Protein AF-A0A2N2KNF6-F1 (afdb_monomer_lite)

pLDDT: mean 87.75, std 13.02, range [40.66, 97.88]

Sequence (133 aa):
MFYMTNLPKIISWKFIFPISLLMIFVIVFFRTPKPCQESITYRIGKVDDRFGLTRQEFALAVNMAAAMWGKPLGREIFREDSSGAIEINLIYDYRQEASDKLKQLNYKIDNTKTSYEDLKVRLENLQTEYNQK

Secondary structure (DSSP, 8-state):
------------HHHHHHHHHHHHHHHHHHHSPPTT-SPEEEEEEEE-GGG---HHHHHHHHHHHHHHHHGGGTS--EEE-TT-SEEEEE---HHHHHHHHHHHHHHHHHHHHHHHHHHHHHHHHHHHHHHT-

Structure (mmCIF, N/CA/C/O backbone):
data_AF-A0A2N2KNF6-F1
#
_entry.id   AF-A0A2N2KNF6-F1
#
loop_
_atom_site.group_PDB
_atom_site.id
_atom_site.type_symbol
_atom_site.label_atom_id
_atom_site.label_alt_id
_atom_site.label_comp_id
_atom_site.label_asym_id
_atom_site.label_entity_id
_atom_site.label_seq_id
_atom_site.pdbx_PDB_ins_code
_atom_site.Cartn_x
_atom_site.Cartn_y
_atom_site.Cartn_z
_atom_site.occupancy
_atom_site.B_iso_or_equiv
_atom_site.auth_seq_id
_atom_site.auth_comp_id
_atom_site.auth_asym_id
_atom_site.auth_atom_id
_atom_site.pdbx_PDB_model_num
ATOM 1 N N . MET A 1 1 ? 41.673 32.420 -62.358 1.00 40.66 1 MET A N 1
ATOM 2 C CA . MET A 1 1 ? 42.873 31.834 -61.724 1.00 40.66 1 MET A CA 1
ATOM 3 C C . MET A 1 1 ? 42.403 31.035 -60.512 1.00 40.66 1 MET A C 1
ATOM 5 O O . MET A 1 1 ? 42.243 31.600 -59.442 1.00 40.66 1 MET A O 1
ATOM 9 N N . PHE A 1 2 ? 42.027 29.768 -60.716 1.00 43.41 2 PHE A N 1
ATOM 10 C CA . PHE A 1 2 ? 41.470 28.898 -59.672 1.00 43.41 2 PHE A CA 1
ATOM 11 C C . PHE A 1 2 ? 42.591 28.019 -59.112 1.00 43.41 2 PHE A C 1
ATOM 13 O O . PHE A 1 2 ? 43.064 27.119 -59.801 1.00 43.41 2 PHE A O 1
ATOM 20 N N . TYR A 1 3 ? 43.032 28.280 -57.880 1.00 46.00 3 TYR A N 1
ATOM 21 C CA . TYR A 1 3 ? 43.866 27.330 -57.144 1.00 46.00 3 TYR A CA 1
ATOM 22 C C . TYR A 1 3 ? 42.963 26.216 -56.618 1.00 46.00 3 TYR A C 1
ATOM 24 O O . TYR A 1 3 ? 42.210 26.396 -55.665 1.00 46.00 3 TYR A O 1
ATOM 32 N N . MET A 1 4 ? 43.011 25.072 -57.294 1.00 48.19 4 MET A N 1
ATOM 33 C CA . MET A 1 4 ? 42.344 23.851 -56.870 1.00 48.19 4 MET A CA 1
ATOM 34 C C . MET A 1 4 ? 43.196 23.194 -55.774 1.00 48.19 4 MET A C 1
ATOM 36 O O . MET A 1 4 ? 44.376 22.902 -55.964 1.00 48.19 4 MET A O 1
ATOM 40 N N . THR A 1 5 ? 42.598 23.026 -54.600 1.00 61.06 5 THR A N 1
ATOM 41 C CA . THR A 1 5 ? 43.183 22.429 -53.396 1.00 61.06 5 THR A CA 1
ATOM 42 C C . THR A 1 5 ? 43.623 20.985 -53.640 1.00 61.06 5 THR A C 1
ATOM 44 O O . THR A 1 5 ? 42.789 20.142 -53.968 1.00 61.06 5 THR A O 1
ATOM 47 N N . ASN A 1 6 ? 44.896 20.662 -53.400 1.00 54.47 6 ASN A N 1
ATOM 48 C CA . ASN A 1 6 ? 45.336 19.274 -53.255 1.00 54.47 6 ASN A CA 1
ATOM 49 C C . ASN A 1 6 ? 45.382 18.920 -51.767 1.00 54.47 6 ASN A C 1
ATOM 51 O O . ASN A 1 6 ? 46.374 19.165 -51.085 1.00 54.47 6 ASN A O 1
ATOM 55 N N . LEU A 1 7 ? 44.285 18.356 -51.261 1.00 60.66 7 LEU A N 1
ATOM 56 C CA . LEU A 1 7 ? 44.296 17.648 -49.983 1.00 60.66 7 LEU A CA 1
ATOM 57 C C . LEU A 1 7 ? 45.022 16.303 -50.192 1.00 60.66 7 LEU A C 1
ATOM 59 O O . LEU A 1 7 ? 44.619 15.548 -51.084 1.00 60.66 7 LEU A O 1
ATOM 63 N N . PRO A 1 8 ? 46.059 15.955 -49.409 1.00 60.72 8 PRO A N 1
ATOM 64 C CA . PRO A 1 8 ? 46.724 14.669 -49.560 1.00 60.72 8 PRO A CA 1
ATOM 65 C C . PRO A 1 8 ? 45.770 13.538 -49.152 1.00 60.72 8 PRO A C 1
ATOM 67 O O . PRO A 1 8 ? 45.361 13.429 -47.996 1.00 60.72 8 PRO A O 1
ATOM 70 N N . LYS A 1 9 ? 45.422 12.665 -50.105 1.00 67.44 9 LYS A N 1
ATOM 71 C CA . LYS A 1 9 ? 44.723 11.396 -49.845 1.00 67.44 9 LYS A CA 1
ATOM 72 C C . LYS A 1 9 ? 45.678 10.419 -49.153 1.00 67.44 9 LYS A C 1
ATOM 74 O O . LYS A 1 9 ? 46.183 9.493 -49.776 1.00 67.44 9 LYS A O 1
ATOM 79 N N . ILE A 1 10 ? 45.950 10.622 -47.868 1.00 62.62 10 ILE A N 1
ATOM 80 C CA . ILE A 1 10 ? 46.686 9.651 -47.050 1.00 62.62 10 ILE A CA 1
ATOM 81 C C . ILE A 1 10 ? 45.890 9.419 -45.773 1.00 62.62 10 ILE A C 1
ATOM 83 O O . ILE A 1 10 ? 46.251 9.855 -44.687 1.00 62.62 10 ILE A O 1
ATOM 87 N N . ILE A 1 11 ? 44.776 8.707 -45.911 1.00 61.34 11 ILE A N 1
ATOM 88 C CA . ILE A 1 11 ? 44.173 8.018 -44.775 1.00 61.34 11 ILE A CA 1
ATOM 89 C C . ILE A 1 11 ? 44.431 6.538 -45.025 1.00 61.34 11 ILE A C 1
ATOM 91 O O . ILE A 1 11 ? 43.685 5.856 -45.722 1.00 61.34 11 ILE A O 1
ATOM 95 N N . SER A 1 12 ? 45.576 6.065 -44.531 1.00 71.56 12 SER A N 1
ATOM 96 C CA . SER A 1 12 ? 45.943 4.652 -44.602 1.00 71.56 12 SER A CA 1
ATOM 97 C C . SER A 1 12 ? 44.909 3.827 -43.833 1.00 71.56 12 SER A C 1
ATOM 99 O O . SER A 1 12 ? 44.559 4.172 -42.703 1.00 71.56 12 SER A O 1
ATOM 101 N N . TRP A 1 13 ? 44.444 2.717 -44.416 1.00 65.38 13 TRP A N 1
ATOM 102 C CA . TRP A 1 13 ? 43.485 1.789 -43.793 1.00 65.38 13 TRP A CA 1
ATOM 103 C C . TRP A 1 13 ? 43.908 1.378 -42.375 1.00 65.38 13 TRP A C 1
ATOM 105 O O . TRP A 1 13 ? 43.070 1.168 -41.499 1.00 65.38 13 TRP A O 1
ATOM 115 N N . LYS A 1 14 ? 45.224 1.352 -42.126 1.00 76.44 14 LYS A N 1
ATOM 116 C CA . LYS A 1 14 ? 45.831 1.071 -40.821 1.00 76.44 14 LYS A CA 1
ATOM 117 C C . LYS A 1 14 ? 45.384 2.022 -39.705 1.00 76.44 14 LYS A C 1
ATOM 119 O O . LYS A 1 14 ? 45.480 1.635 -38.551 1.00 76.44 14 LYS A O 1
ATOM 124 N N . PHE A 1 15 ? 44.878 3.212 -40.033 1.00 73.62 15 PHE A N 1
ATOM 125 C CA . PHE A 1 15 ? 44.280 4.146 -39.074 1.00 73.62 15 PHE A CA 1
ATOM 126 C C . PHE A 1 15 ? 42.750 4.060 -39.044 1.00 73.62 15 PHE A C 1
ATOM 128 O O . PHE A 1 15 ? 42.159 4.178 -37.978 1.00 73.62 15 PHE A O 1
ATOM 135 N N . ILE A 1 16 ? 42.097 3.772 -40.174 1.00 79.38 16 ILE A N 1
ATOM 136 C CA . ILE A 1 16 ? 40.630 3.633 -40.234 1.00 79.38 16 ILE A CA 1
ATOM 137 C C . ILE A 1 16 ? 40.164 2.427 -39.415 1.00 79.38 16 ILE A C 1
ATOM 139 O O . ILE A 1 16 ? 39.193 2.519 -38.669 1.00 79.38 16 ILE A O 1
ATOM 143 N N . PHE A 1 17 ? 40.880 1.306 -39.512 1.00 81.19 17 PHE A N 1
ATOM 144 C CA . PHE A 1 17 ? 40.531 0.076 -38.811 1.00 81.19 17 PHE A CA 1
ATOM 145 C C . PHE A 1 17 ? 40.524 0.232 -37.275 1.00 81.19 17 PHE A C 1
ATOM 147 O O . PHE A 1 17 ? 39.476 -0.026 -36.678 1.00 81.19 17 PHE A O 1
ATOM 154 N N . PRO A 1 18 ? 41.592 0.729 -36.613 1.00 86.50 18 PRO A N 1
ATOM 155 C CA . PRO A 1 18 ? 41.570 0.953 -35.169 1.00 86.50 18 PRO A CA 1
ATOM 156 C C . PRO A 1 18 ? 40.616 2.076 -34.757 1.00 86.50 18 PRO A C 1
ATOM 158 O O . PRO A 1 18 ? 40.003 1.956 -33.705 1.00 86.50 18 PRO A O 1
ATOM 161 N N . ILE A 1 19 ? 40.418 3.123 -35.569 1.00 88.62 19 ILE A N 1
ATOM 162 C CA . ILE A 1 19 ? 39.423 4.169 -35.269 1.00 88.62 19 ILE A CA 1
ATOM 163 C C . ILE A 1 19 ? 38.006 3.588 -35.300 1.00 88.62 19 ILE A C 1
ATOM 165 O O . ILE A 1 19 ? 37.209 3.893 -34.419 1.00 88.62 19 ILE A O 1
ATOM 169 N N . SER A 1 20 ? 37.693 2.714 -36.261 1.00 87.00 20 SER A N 1
ATOM 170 C CA . SER A 1 20 ? 36.396 2.031 -36.315 1.00 87.00 20 SER A CA 1
ATOM 171 C C . SER A 1 20 ? 36.204 1.084 -35.130 1.00 87.00 20 SER A C 1
ATOM 173 O O . SER A 1 20 ? 35.140 1.083 -34.519 1.00 87.00 20 SER A O 1
ATOM 175 N N . LEU A 1 21 ? 37.253 0.350 -34.739 1.00 90.44 21 LEU A N 1
ATOM 176 C CA . LEU A 1 21 ? 37.236 -0.547 -33.586 1.00 90.44 21 LEU A CA 1
ATOM 177 C C . LEU A 1 21 ? 37.050 0.238 -32.280 1.00 90.44 21 LEU A C 1
ATOM 179 O O . LEU A 1 21 ? 36.253 -0.154 -31.434 1.00 90.44 21 LEU A O 1
ATOM 183 N N . LEU A 1 22 ? 37.741 1.371 -32.140 1.00 90.38 22 LEU A N 1
ATOM 184 C CA . LEU A 1 22 ? 37.656 2.256 -30.983 1.00 90.38 22 LEU A CA 1
ATOM 185 C C . LEU A 1 22 ? 36.291 2.950 -30.925 1.00 90.38 22 LEU A C 1
ATOM 187 O O . LEU A 1 22 ? 35.700 3.018 -29.856 1.00 90.38 22 LEU A O 1
ATOM 191 N N . MET A 1 23 ? 35.732 3.368 -32.064 1.00 88.81 23 MET A N 1
ATOM 192 C CA . MET A 1 23 ? 34.359 3.880 -32.161 1.00 88.81 23 MET A CA 1
ATOM 193 C C . MET A 1 23 ? 33.322 2.821 -31.775 1.00 88.81 23 MET A C 1
ATOM 195 O O . MET A 1 23 ? 32.420 3.117 -30.998 1.00 88.81 23 MET A O 1
ATOM 199 N N . ILE A 1 24 ? 33.456 1.582 -32.258 1.00 90.50 24 ILE A N 1
ATOM 200 C CA . ILE A 1 24 ? 32.579 0.466 -31.870 1.00 90.50 24 ILE A CA 1
ATOM 201 C C . ILE A 1 24 ? 32.714 0.182 -30.369 1.00 90.50 24 ILE A C 1
ATOM 203 O O . ILE A 1 24 ? 31.704 0.044 -29.686 1.00 90.50 24 ILE A O 1
ATOM 207 N N . PHE A 1 25 ? 33.937 0.159 -29.835 1.00 85.81 25 PHE A N 1
ATOM 208 C CA . PHE A 1 25 ? 34.202 -0.050 -28.411 1.00 85.81 25 PHE A CA 1
ATOM 209 C C . PHE A 1 25 ? 33.590 1.056 -27.543 1.00 85.81 25 PHE A C 1
ATOM 211 O O . PHE A 1 25 ? 32.928 0.763 -26.553 1.00 85.81 25 PHE A O 1
ATOM 218 N N . VAL A 1 26 ? 33.736 2.318 -27.954 1.00 86.88 26 VAL A N 1
ATOM 219 C CA . VAL A 1 26 ? 33.104 3.486 -27.328 1.00 86.88 26 VAL A CA 1
ATOM 220 C C . VAL A 1 26 ? 31.582 3.338 -27.349 1.00 86.88 26 VAL A C 1
ATOM 222 O O . VAL A 1 26 ? 30.946 3.443 -26.305 1.00 86.88 26 VAL A O 1
ATOM 225 N N . ILE A 1 27 ? 30.984 3.013 -28.498 1.00 84.50 27 ILE A N 1
ATOM 226 C CA . ILE A 1 27 ? 29.533 2.808 -28.613 1.00 84.50 27 ILE A CA 1
ATOM 227 C C . ILE A 1 27 ? 29.058 1.692 -27.677 1.00 84.50 27 ILE A C 1
ATOM 229 O O . ILE A 1 27 ? 28.068 1.878 -26.977 1.00 84.50 27 ILE A O 1
ATOM 233 N N . VAL A 1 28 ? 29.751 0.553 -27.630 1.00 83.38 28 VAL A N 1
ATOM 234 C CA . VAL A 1 28 ? 29.393 -0.563 -26.741 1.00 83.38 28 VAL A CA 1
ATOM 235 C C . VAL A 1 28 ? 29.522 -0.150 -25.273 1.00 83.38 28 VAL A C 1
ATOM 237 O O . VAL A 1 28 ? 28.580 -0.348 -24.511 1.00 83.38 28 VAL A O 1
ATOM 240 N N . PHE A 1 29 ? 30.623 0.499 -24.889 1.00 79.06 29 PHE A N 1
ATOM 241 C CA . PHE A 1 29 ? 30.879 0.954 -23.520 1.00 79.06 29 PHE A CA 1
ATOM 242 C C . PHE A 1 29 ? 29.846 1.975 -23.020 1.00 79.06 29 PHE A C 1
ATOM 244 O O . PHE A 1 29 ? 29.410 1.915 -21.873 1.00 79.06 29 PHE A O 1
ATOM 251 N N . PHE A 1 30 ? 29.405 2.896 -23.881 1.00 74.06 30 PHE A N 1
ATOM 252 C CA . PHE A 1 30 ? 28.363 3.868 -23.533 1.00 74.06 30 PHE A CA 1
ATOM 253 C C . PHE A 1 30 ? 26.939 3.295 -23.603 1.00 74.06 30 PHE A C 1
ATOM 255 O O . PHE A 1 30 ? 26.018 3.926 -23.085 1.00 74.06 30 PHE A O 1
ATOM 262 N N . ARG A 1 31 ? 26.738 2.121 -24.220 1.00 72.88 31 ARG A N 1
ATOM 263 C CA . ARG A 1 31 ? 25.426 1.457 -24.311 1.00 72.88 31 ARG A CA 1
ATOM 264 C C . ARG A 1 31 ? 25.194 0.352 -23.291 1.00 72.88 31 ARG A C 1
ATOM 266 O O . ARG A 1 31 ? 24.055 -0.084 -23.159 1.00 72.88 31 ARG A O 1
ATOM 273 N N . THR 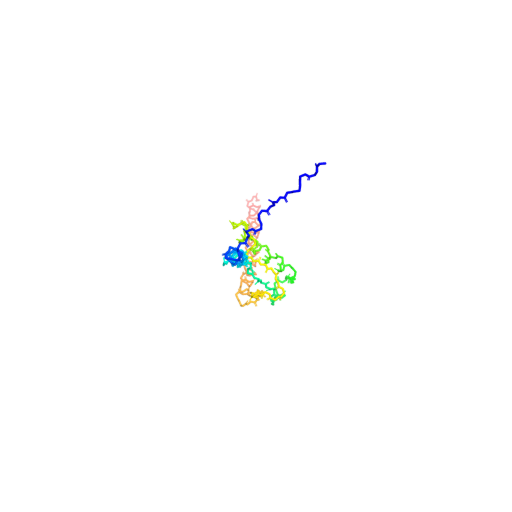A 1 32 ? 26.213 -0.102 -22.566 1.00 70.06 32 THR A N 1
ATOM 274 C CA . THR A 1 32 ? 25.994 -1.051 -21.470 1.00 70.06 32 THR A CA 1
ATOM 275 C C . THR A 1 32 ? 25.266 -0.350 -20.317 1.00 70.06 32 THR A C 1
ATOM 277 O O . THR A 1 32 ? 25.815 0.616 -19.774 1.00 70.06 32 THR A O 1
ATOM 280 N N . PRO A 1 33 ? 24.052 -0.793 -19.929 1.00 65.69 33 PRO A N 1
ATOM 281 C CA . PRO A 1 33 ? 23.337 -0.212 -18.798 1.00 65.69 33 PRO A CA 1
ATOM 282 C C . PRO A 1 33 ? 24.180 -0.394 -17.535 1.00 65.69 33 PRO A C 1
ATOM 284 O O . PRO A 1 33 ? 24.722 -1.477 -17.294 1.00 65.69 33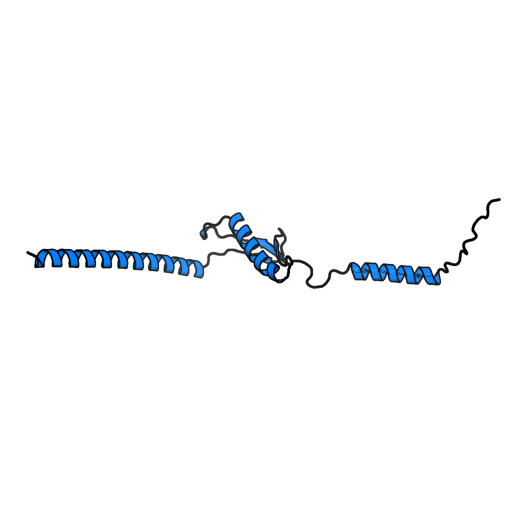 PRO A O 1
ATOM 287 N N . LYS A 1 34 ? 24.343 0.665 -16.732 1.00 69.00 34 LYS A N 1
ATOM 288 C CA . LYS A 1 34 ? 25.112 0.525 -15.495 1.00 69.00 34 LYS A CA 1
ATOM 289 C C . LYS A 1 34 ? 24.341 -0.386 -14.535 1.00 69.00 34 LYS A C 1
ATOM 291 O O . LYS A 1 34 ? 23.116 -0.256 -14.427 1.00 69.00 34 LYS A O 1
ATOM 296 N N . PRO A 1 35 ? 25.031 -1.280 -13.809 1.00 66.12 35 PRO A N 1
ATOM 297 C CA . PRO A 1 35 ? 24.387 -2.079 -12.779 1.00 66.12 35 PRO A CA 1
ATOM 298 C C . PRO A 1 35 ? 23.669 -1.157 -11.785 1.00 66.12 35 PRO A C 1
ATOM 300 O O . PRO A 1 35 ? 24.171 -0.086 -11.435 1.00 66.12 35 PRO A O 1
ATOM 303 N N . CYS A 1 36 ? 22.470 -1.563 -11.364 1.00 68.31 36 CYS A N 1
ATOM 304 C CA . CYS A 1 36 ? 21.623 -0.822 -10.423 1.00 68.31 36 CYS A CA 1
ATOM 305 C C . CYS A 1 36 ? 21.116 0.542 -10.931 1.00 68.31 36 CYS A C 1
ATOM 307 O O . CYS A 1 36 ? 20.777 1.406 -10.114 1.00 68.31 36 CYS A O 1
ATOM 309 N N . GLN A 1 37 ? 21.088 0.773 -12.249 1.00 75.31 37 GLN A N 1
ATOM 310 C CA . GLN A 1 37 ? 20.535 1.997 -12.839 1.00 75.31 37 GLN A CA 1
ATOM 311 C C . GLN A 1 37 ? 19.060 1.857 -13.242 1.00 75.31 37 GLN A C 1
ATOM 313 O O . GLN A 1 37 ? 18.348 2.859 -13.260 1.00 75.31 37 GLN A O 1
ATOM 318 N N . GLU A 1 38 ? 18.595 0.637 -13.506 1.00 83.12 38 GLU A N 1
ATOM 319 C CA . GLU A 1 38 ? 17.192 0.359 -13.813 1.00 83.12 38 GLU A CA 1
ATOM 320 C C . GLU A 1 38 ? 16.335 0.295 -12.544 1.00 83.12 38 GLU A C 1
ATOM 322 O O . GLU A 1 38 ? 16.749 -0.234 -11.510 1.00 83.12 38 GLU A O 1
ATOM 327 N N . SER A 1 39 ? 15.131 0.860 -12.631 1.00 89.81 39 SER A N 1
ATOM 328 C CA . SER A 1 39 ? 14.118 0.782 -11.581 1.00 89.81 39 SER A CA 1
ATOM 329 C C . SER A 1 39 ? 13.588 -0.643 -11.463 1.00 89.81 39 SER A C 1
ATOM 331 O O . SER A 1 39 ? 13.252 -1.264 -12.473 1.00 89.81 39 SER A O 1
ATOM 333 N N . ILE A 1 40 ? 13.413 -1.118 -10.237 1.00 92.56 40 ILE A N 1
ATOM 334 C CA . ILE A 1 40 ? 12.761 -2.396 -9.973 1.00 92.56 40 ILE A CA 1
ATOM 335 C C . ILE A 1 40 ? 11.266 -2.239 -10.253 1.00 92.56 40 ILE A C 1
ATOM 337 O O . ILE A 1 40 ? 10.617 -1.335 -9.722 1.00 92.56 40 ILE A O 1
ATOM 341 N N . THR A 1 41 ? 10.711 -3.110 -11.088 1.00 95.75 41 THR A N 1
ATOM 342 C CA . THR A 1 41 ? 9.293 -3.049 -11.435 1.00 95.75 41 THR A CA 1
ATOM 343 C C . THR A 1 41 ? 8.439 -3.836 -10.448 1.00 95.75 41 THR A C 1
ATOM 345 O O . THR A 1 41 ? 8.800 -4.937 -10.022 1.00 95.75 41 THR A O 1
ATOM 348 N N . TYR A 1 42 ? 7.285 -3.282 -10.093 1.00 97.31 42 TYR A N 1
ATOM 349 C CA . TYR A 1 42 ? 6.280 -3.949 -9.273 1.00 97.31 42 TYR A CA 1
ATOM 350 C C . TYR A 1 42 ? 4.913 -3.914 -9.947 1.00 97.31 42 TYR A C 1
ATOM 352 O O . TYR A 1 42 ? 4.635 -3.043 -10.765 1.00 97.31 42 TYR A O 1
ATOM 360 N N . ARG A 1 43 ? 4.047 -4.848 -9.571 1.00 97.69 43 ARG A N 1
ATOM 361 C CA . ARG A 1 43 ? 2.647 -4.897 -9.982 1.00 97.69 43 ARG A CA 1
ATOM 362 C C . ARG A 1 43 ? 1.752 -5.139 -8.784 1.00 97.69 43 ARG A C 1
ATOM 364 O O . ARG A 1 43 ? 2.124 -5.841 -7.842 1.00 97.69 43 ARG A O 1
ATOM 371 N N . ILE A 1 44 ? 0.545 -4.596 -8.841 1.00 97.88 44 ILE A N 1
ATOM 372 C CA . ILE A 1 44 ? -0.474 -4.871 -7.834 1.00 97.88 44 ILE A CA 1
ATOM 373 C C . ILE A 1 44 ? -1.049 -6.272 -8.073 1.00 97.88 44 ILE A C 1
ATOM 375 O O . ILE A 1 44 ? -1.508 -6.595 -9.169 1.00 97.88 44 ILE A O 1
ATOM 379 N N . GLY A 1 45 ? -1.012 -7.113 -7.049 1.00 96.69 45 GLY A N 1
ATOM 380 C CA . GLY A 1 45 ? -1.583 -8.456 -7.039 1.00 96.69 45 GLY A CA 1
ATOM 381 C C . GLY A 1 45 ? -3.004 -8.457 -6.481 1.00 96.69 45 GLY A C 1
ATOM 382 O O . GLY A 1 45 ? -3.825 -7.602 -6.820 1.00 96.69 45 GLY A O 1
ATOM 383 N N . LYS A 1 46 ? -3.308 -9.420 -5.613 1.00 96.44 46 LYS A N 1
ATOM 3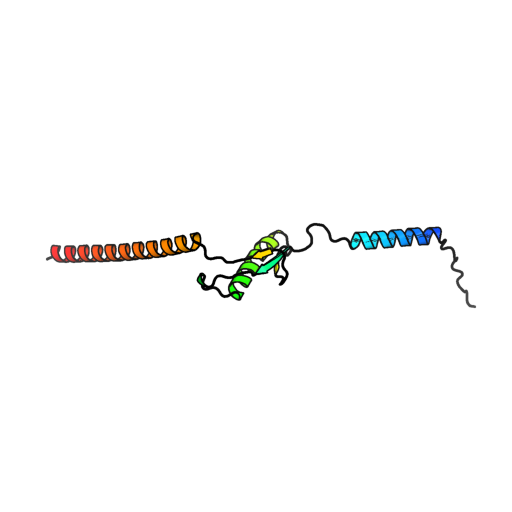84 C CA . LYS A 1 46 ? -4.568 -9.512 -4.874 1.00 96.44 46 LYS A CA 1
ATOM 385 C C . LYS A 1 46 ? -4.725 -8.325 -3.924 1.00 96.44 46 LYS A C 1
ATOM 387 O O . LYS A 1 46 ? -3.815 -8.020 -3.158 1.00 96.44 46 LYS A O 1
ATOM 392 N N . VAL A 1 47 ? -5.902 -7.709 -3.941 1.00 97.38 47 VAL A N 1
ATOM 393 C CA . VAL A 1 47 ? -6.327 -6.710 -2.957 1.00 97.38 47 VAL A CA 1
ATOM 394 C C . VAL A 1 47 ? -7.546 -7.281 -2.253 1.00 97.38 47 VAL A C 1
ATOM 396 O O . VAL A 1 47 ? -8.503 -7.664 -2.916 1.00 97.38 47 VAL A O 1
ATOM 399 N N . ASP A 1 48 ? -7.462 -7.459 -0.940 1.00 96.94 48 ASP A N 1
ATOM 400 C CA . ASP A 1 48 ? -8.552 -8.026 -0.152 1.00 96.94 48 ASP A CA 1
ATOM 401 C C . ASP A 1 48 ? -9.562 -6.938 0.229 1.00 96.94 48 ASP A C 1
ATOM 403 O O . ASP A 1 48 ? -9.245 -6.012 0.977 1.00 96.94 48 ASP A O 1
ATOM 407 N N . ASP A 1 49 ? -10.792 -7.070 -0.266 1.00 94.81 49 ASP A N 1
ATOM 408 C CA . ASP A 1 49 ? -11.857 -6.076 -0.086 1.00 94.81 49 ASP A CA 1
ATOM 409 C C . ASP A 1 49 ? -12.243 -5.859 1.387 1.00 94.81 49 ASP A C 1
ATOM 411 O O . ASP A 1 49 ? -12.838 -4.837 1.726 1.00 94.81 49 ASP A O 1
ATOM 415 N N . ARG A 1 50 ? -11.868 -6.774 2.298 1.00 95.69 50 ARG A N 1
ATOM 416 C CA . ARG A 1 50 ? -12.088 -6.615 3.749 1.00 95.69 50 ARG A CA 1
ATOM 417 C C . ARG A 1 50 ? -11.352 -5.418 4.348 1.00 95.69 50 ARG A C 1
ATOM 419 O O . ARG A 1 50 ? -11.732 -4.962 5.422 1.00 95.69 50 ARG A O 1
ATOM 426 N N . PHE A 1 51 ? -10.338 -4.887 3.664 1.00 94.69 51 PHE A N 1
ATOM 427 C CA . PHE A 1 51 ? -9.717 -3.617 4.045 1.00 94.69 51 PHE A CA 1
ATOM 428 C C . PHE A 1 51 ? -10.578 -2.390 3.709 1.00 94.69 51 PHE A C 1
ATOM 430 O O . PHE A 1 51 ? -10.251 -1.296 4.159 1.00 94.69 51 PHE A O 1
ATOM 437 N N . GLY A 1 52 ? -11.655 -2.544 2.930 1.00 94.69 52 GLY A N 1
ATOM 438 C CA . GLY A 1 52 ? -12.494 -1.432 2.483 1.00 94.69 52 GLY A CA 1
ATOM 439 C C . GLY A 1 52 ? -11.789 -0.488 1.507 1.00 94.69 52 GLY A C 1
ATOM 440 O O . GLY A 1 52 ? -12.187 0.666 1.395 1.00 94.69 52 GLY A O 1
ATOM 441 N N . LEU A 1 53 ? -10.733 -0.961 0.835 1.00 95.62 53 LEU A N 1
ATOM 442 C CA . LEU A 1 53 ? -9.958 -0.201 -0.142 1.00 95.62 53 LEU A CA 1
ATOM 443 C C . LEU A 1 53 ? -10.217 -0.732 -1.546 1.00 95.62 53 LEU A C 1
ATOM 445 O O . LEU A 1 53 ? -10.172 -1.938 -1.791 1.00 95.62 53 LEU A O 1
ATOM 449 N N . THR A 1 54 ? -10.402 0.182 -2.487 1.00 96.38 54 THR A N 1
ATOM 450 C CA . THR A 1 54 ? -10.367 -0.143 -3.908 1.00 96.38 54 THR A CA 1
ATOM 451 C C . THR A 1 54 ? -8.942 -0.467 -4.348 1.00 96.38 54 THR A C 1
ATOM 453 O O . THR A 1 54 ? -7.942 -0.044 -3.757 1.00 96.38 54 THR A O 1
ATOM 456 N N . ARG A 1 55 ? -8.828 -1.189 -5.464 1.00 95.88 55 ARG A N 1
ATOM 457 C CA . ARG A 1 55 ? -7.533 -1.484 -6.085 1.00 95.88 55 ARG A CA 1
ATOM 458 C C . ARG A 1 55 ? -6.753 -0.209 -6.429 1.00 95.88 55 ARG A C 1
ATOM 460 O O . ARG A 1 55 ? -5.533 -0.198 -6.312 1.00 95.88 55 ARG A O 1
ATOM 467 N N . GLN A 1 56 ? -7.451 0.843 -6.849 1.00 96.44 56 GLN A N 1
ATOM 468 C CA . GLN A 1 56 ? -6.880 2.131 -7.233 1.00 96.44 56 GLN A CA 1
ATOM 469 C C . GLN A 1 56 ? -6.310 2.875 -6.024 1.00 96.44 56 GLN A C 1
ATOM 471 O O . GLN A 1 56 ? -5.193 3.382 -6.093 1.00 96.44 56 GLN A O 1
ATOM 476 N N . GLU A 1 57 ? -7.037 2.899 -4.906 1.00 97.50 57 GLU A N 1
ATOM 477 C CA . GLU A 1 57 ? -6.547 3.488 -3.654 1.00 97.50 57 GLU A CA 1
ATOM 478 C C . GLU A 1 57 ? -5.314 2.746 -3.140 1.00 97.50 57 GLU A C 1
ATOM 480 O O . GLU A 1 57 ? -4.334 3.371 -2.731 1.00 97.50 57 GLU A O 1
ATOM 485 N N . PHE A 1 58 ? -5.323 1.413 -3.227 1.00 97.50 58 PHE A N 1
ATOM 486 C CA . PHE A 1 58 ? -4.159 0.618 -2.860 1.00 97.50 58 PHE A CA 1
ATOM 487 C C . PHE A 1 58 ? -2.959 0.887 -3.780 1.00 97.50 58 PHE A C 1
ATOM 489 O O . PHE A 1 58 ? -1.852 1.097 -3.286 1.00 97.50 58 PHE A O 1
ATOM 496 N N . ALA A 1 59 ? -3.166 0.949 -5.099 1.00 96.94 59 ALA A N 1
ATOM 497 C CA . ALA A 1 59 ? -2.112 1.283 -6.058 1.00 96.94 59 ALA A CA 1
ATOM 498 C C . ALA A 1 59 ? -1.502 2.666 -5.774 1.00 96.94 59 ALA A C 1
ATOM 500 O O . ALA A 1 59 ? -0.281 2.813 -5.742 1.00 96.94 59 ALA A O 1
ATOM 501 N N . LEU A 1 60 ? -2.341 3.663 -5.470 1.00 97.38 60 LEU A N 1
ATOM 502 C CA . LEU A 1 60 ? -1.891 5.001 -5.091 1.00 97.38 60 LEU A CA 1
ATOM 503 C C . LEU A 1 60 ? -1.030 4.972 -3.818 1.00 97.38 60 LEU A C 1
ATOM 505 O O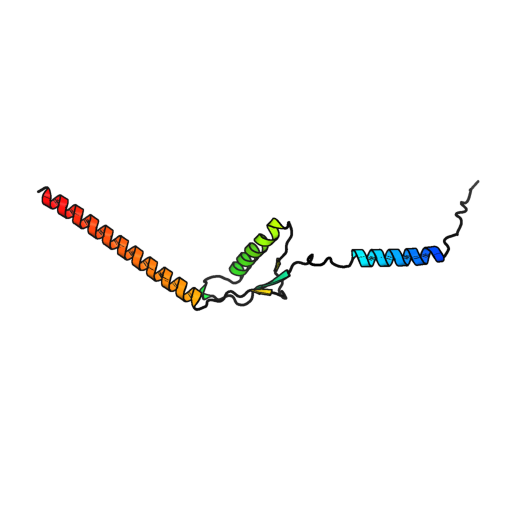 . LEU A 1 60 ? 0.038 5.583 -3.782 1.00 97.38 60 LEU A O 1
ATOM 509 N N . ALA A 1 61 ? -1.456 4.234 -2.790 1.00 97.06 61 ALA A N 1
ATOM 510 C CA . ALA A 1 61 ? -0.700 4.090 -1.547 1.00 97.06 61 ALA A CA 1
ATOM 511 C C . ALA A 1 61 ? 0.658 3.399 -1.770 1.00 97.06 61 ALA A C 1
ATOM 513 O O . ALA A 1 61 ? 1.677 3.838 -1.230 1.00 97.06 61 ALA A O 1
ATOM 514 N N . VAL A 1 62 ? 0.695 2.355 -2.603 1.00 97.06 62 VAL A N 1
ATOM 515 C CA . VAL A 1 62 ? 1.939 1.672 -2.987 1.00 97.06 62 VAL A CA 1
ATOM 516 C C . VAL A 1 62 ? 2.861 2.613 -3.762 1.00 97.06 62 VAL A C 1
ATOM 518 O O . VAL A 1 62 ? 4.055 2.657 -3.469 1.00 97.06 62 VAL A O 1
ATOM 521 N N . ASN A 1 63 ? 2.328 3.413 -4.687 1.00 96.00 63 ASN A N 1
ATOM 522 C CA . ASN A 1 63 ? 3.107 4.399 -5.433 1.00 96.00 63 ASN A CA 1
ATOM 523 C C . ASN A 1 63 ? 3.736 5.454 -4.510 1.00 96.00 63 ASN A C 1
ATOM 525 O O . ASN A 1 63 ? 4.933 5.731 -4.604 1.00 96.00 63 ASN A O 1
ATOM 529 N N . MET A 1 64 ? 2.963 5.976 -3.553 1.00 96.06 64 MET A N 1
ATOM 530 C CA . MET A 1 64 ? 3.478 6.893 -2.533 1.00 96.06 64 MET A CA 1
ATOM 531 C C . MET A 1 64 ? 4.588 6.240 -1.703 1.00 96.06 64 MET A C 1
ATOM 533 O O . MET A 1 64 ? 5.638 6.850 -1.493 1.00 96.06 64 MET A O 1
ATOM 537 N N . ALA A 1 65 ? 4.392 4.990 -1.271 1.00 95.06 65 ALA A N 1
ATOM 538 C CA . ALA A 1 65 ? 5.394 4.248 -0.515 1.00 95.06 65 ALA A CA 1
ATOM 539 C C . ALA A 1 65 ? 6.677 4.016 -1.326 1.00 95.06 65 ALA A C 1
ATOM 541 O O . ALA A 1 65 ? 7.772 4.254 -0.819 1.00 95.06 65 ALA A O 1
ATOM 542 N N . ALA A 1 66 ? 6.553 3.627 -2.595 1.00 94.19 66 ALA A N 1
ATOM 543 C CA . ALA A 1 66 ? 7.659 3.469 -3.534 1.00 94.19 66 ALA A CA 1
ATOM 544 C C . ALA A 1 66 ? 8.457 4.775 -3.709 1.00 94.19 66 ALA A C 1
ATOM 546 O O . ALA A 1 66 ? 9.690 4.770 -3.635 1.00 94.19 66 ALA A O 1
ATOM 547 N N . ALA A 1 67 ? 7.764 5.908 -3.861 1.00 93.94 67 ALA A N 1
ATOM 548 C CA . ALA A 1 67 ? 8.384 7.222 -4.014 1.00 93.94 67 ALA A CA 1
ATOM 549 C C . ALA A 1 67 ? 9.190 7.660 -2.776 1.00 93.94 67 ALA A C 1
ATOM 551 O O . ALA A 1 67 ? 10.209 8.344 -2.922 1.00 93.94 67 ALA A O 1
ATOM 552 N N . MET A 1 68 ? 8.797 7.239 -1.564 1.00 94.94 68 MET A N 1
ATOM 553 C CA . MET A 1 68 ? 9.546 7.555 -0.339 1.00 94.94 68 MET A CA 1
ATOM 554 C C . MET A 1 68 ? 10.983 7.030 -0.380 1.00 94.94 68 MET A C 1
ATOM 556 O O . MET A 1 68 ? 11.891 7.715 0.086 1.00 94.94 68 MET A O 1
ATOM 560 N N . TRP A 1 69 ? 11.210 5.860 -0.982 1.00 91.62 69 TRP A N 1
ATOM 561 C CA . TRP A 1 69 ? 12.550 5.281 -1.102 1.00 91.62 69 TRP A CA 1
ATOM 562 C C . TRP A 1 69 ? 13.404 5.955 -2.181 1.00 91.62 69 TRP A C 1
ATOM 564 O O . TRP A 1 69 ? 14.628 5.990 -2.068 1.00 91.62 69 TRP A O 1
ATOM 574 N N . GLY A 1 70 ? 12.777 6.508 -3.224 1.00 89.00 70 GLY A N 1
ATOM 575 C CA . GLY A 1 70 ? 13.481 7.207 -4.302 1.00 89.00 70 GLY A CA 1
ATOM 576 C C . GLY A 1 70 ? 13.951 8.614 -3.923 1.00 89.00 70 GLY A C 1
ATOM 577 O O . GLY A 1 70 ? 14.986 9.080 -4.404 1.00 89.00 70 GLY A O 1
ATOM 578 N N . LYS A 1 71 ? 13.227 9.282 -3.016 1.00 90.06 71 LYS A N 1
ATOM 579 C CA . LYS A 1 71 ? 13.484 10.675 -2.613 1.00 90.06 71 LYS A CA 1
ATOM 580 C C . LYS A 1 71 ? 14.925 10.925 -2.130 1.00 90.06 71 LYS A C 1
ATOM 582 O O . LYS A 1 71 ? 15.552 11.841 -2.657 1.00 90.06 71 LYS A O 1
ATOM 587 N N . PRO A 1 72 ? 15.492 10.123 -1.205 1.00 89.81 72 PRO A N 1
ATOM 588 C CA . PRO A 1 72 ? 16.873 10.301 -0.743 1.00 89.81 72 PRO A CA 1
ATOM 589 C C . PRO A 1 72 ? 17.926 10.033 -1.824 1.00 89.81 72 PRO A C 1
ATOM 591 O O . PRO A 1 72 ? 19.048 10.517 -1.727 1.00 89.81 72 PRO A O 1
ATOM 594 N N . LEU A 1 73 ? 17.573 9.253 -2.848 1.00 87.56 73 LEU A N 1
ATOM 595 C CA . LEU A 1 73 ? 18.474 8.841 -3.924 1.00 87.56 73 LEU A CA 1
ATOM 596 C C . LEU A 1 73 ? 18.393 9.762 -5.148 1.00 87.56 73 LEU A C 1
ATOM 598 O O . LEU A 1 73 ? 19.132 9.556 -6.110 1.00 87.56 73 LEU A O 1
ATOM 602 N N . GLY A 1 74 ? 17.478 10.739 -5.142 1.00 88.44 74 GLY A N 1
ATOM 603 C CA . GLY A 1 74 ? 17.241 11.639 -6.271 1.00 88.44 74 GLY A CA 1
ATOM 604 C C . GLY A 1 74 ? 16.788 10.921 -7.545 1.00 88.44 74 GLY A C 1
ATOM 605 O O . GLY A 1 74 ? 16.965 11.454 -8.639 1.00 88.44 74 GLY A O 1
ATOM 606 N N . ARG A 1 75 ? 16.249 9.699 -7.430 1.00 88.00 75 ARG A N 1
ATOM 607 C CA . ARG A 1 75 ? 15.827 8.883 -8.575 1.00 88.00 75 ARG A CA 1
ATOM 608 C C . ARG A 1 75 ? 14.690 7.939 -8.215 1.00 88.00 75 ARG A C 1
ATOM 610 O O . ARG A 1 75 ? 14.578 7.488 -7.079 1.00 88.00 75 ARG A O 1
ATOM 617 N N . GLU A 1 76 ? 13.892 7.584 -9.211 1.00 89.75 76 GLU A N 1
ATOM 618 C CA . GLU A 1 76 ? 12.899 6.520 -9.094 1.00 89.75 76 GLU A CA 1
ATOM 619 C C . GLU A 1 76 ? 13.609 5.158 -9.050 1.00 89.75 76 GLU A C 1
ATOM 621 O O . GLU A 1 76 ? 14.308 4.783 -9.991 1.00 89.75 76 GLU A O 1
ATOM 626 N N . ILE A 1 77 ? 13.451 4.424 -7.947 1.00 92.38 77 ILE A N 1
ATOM 627 C CA . ILE A 1 77 ? 14.019 3.072 -7.795 1.00 92.38 77 ILE A CA 1
ATOM 628 C C . ILE A 1 77 ? 12.973 1.962 -7.914 1.00 92.38 77 ILE A C 1
ATOM 630 O O . ILE A 1 77 ? 13.339 0.811 -8.133 1.00 92.38 77 ILE A O 1
ATOM 634 N N . PHE A 1 78 ? 11.692 2.312 -7.806 1.00 94.56 78 PHE A N 1
ATOM 635 C CA . PHE A 1 78 ? 10.557 1.412 -7.946 1.00 94.56 78 PHE A CA 1
ATOM 636 C C . PHE A 1 78 ? 9.568 2.013 -8.934 1.00 94.56 78 PHE A C 1
ATOM 638 O O . PHE A 1 78 ? 9.216 3.181 -8.787 1.00 94.56 78 PHE A O 1
ATOM 645 N N . ARG A 1 79 ? 9.102 1.215 -9.894 1.00 94.12 79 ARG A N 1
ATOM 646 C CA . ARG A 1 79 ? 8.133 1.638 -10.911 1.00 94.12 79 ARG A CA 1
ATOM 647 C C . ARG A 1 79 ? 7.004 0.626 -11.030 1.00 94.12 79 ARG A C 1
ATOM 649 O O . ARG A 1 79 ? 7.262 -0.574 -11.034 1.00 94.12 79 ARG A O 1
ATOM 656 N N . GLU A 1 80 ? 5.772 1.099 -11.157 1.00 95.38 80 GLU A N 1
ATOM 657 C CA . GLU A 1 80 ? 4.642 0.216 -11.440 1.00 95.38 80 GLU A CA 1
ATOM 658 C C . GLU A 1 80 ? 4.672 -0.237 -12.909 1.00 95.38 80 GLU A C 1
ATOM 660 O O . GLU A 1 80 ? 4.827 0.582 -13.813 1.00 95.38 80 GLU A O 1
ATOM 665 N N . ASP A 1 81 ? 4.532 -1.537 -13.149 1.00 95.62 81 ASP A N 1
ATOM 666 C CA . ASP A 1 81 ? 4.455 -2.141 -14.477 1.00 95.62 81 ASP A CA 1
ATOM 667 C C . ASP A 1 81 ? 3.495 -3.335 -14.447 1.00 95.62 81 ASP A C 1
ATOM 669 O O . ASP A 1 81 ? 3.492 -4.109 -13.494 1.00 95.62 81 ASP A O 1
ATOM 673 N N . SER A 1 82 ? 2.694 -3.530 -15.496 1.00 94.00 82 SER A N 1
ATOM 674 C CA . SER A 1 82 ? 1.732 -4.646 -15.557 1.00 94.00 82 SER A CA 1
ATOM 675 C C . SER A 1 82 ? 2.386 -6.037 -15.480 1.00 94.00 82 SER A C 1
ATOM 677 O O . SER A 1 82 ? 1.803 -6.971 -14.929 1.00 94.00 82 SER A O 1
ATOM 679 N N . SER A 1 83 ? 3.617 -6.153 -15.977 1.00 94.69 83 SER A N 1
ATOM 680 C CA . SER A 1 83 ? 4.482 -7.333 -15.940 1.00 94.69 83 SER A CA 1
ATOM 681 C C . SER A 1 83 ? 5.579 -7.224 -14.875 1.00 94.69 83 SER A C 1
ATOM 683 O O . SER A 1 83 ? 6.591 -7.922 -14.945 1.00 94.69 83 SER A O 1
ATOM 685 N N . GLY A 1 84 ? 5.378 -6.354 -13.879 1.00 93.25 84 GLY A N 1
ATOM 686 C CA . GLY A 1 84 ? 6.347 -6.079 -12.830 1.00 93.25 84 GLY A CA 1
ATOM 687 C C . GLY A 1 84 ? 6.842 -7.341 -12.124 1.00 93.25 84 GLY A C 1
ATOM 688 O O . GLY A 1 84 ? 6.060 -8.240 -11.801 1.00 93.25 84 GLY A O 1
ATOM 689 N N . ALA A 1 85 ? 8.151 -7.390 -11.873 1.00 94.31 85 ALA A N 1
ATOM 690 C CA . ALA A 1 85 ? 8.812 -8.550 -11.279 1.00 94.31 85 ALA A CA 1
ATOM 691 C C . ALA A 1 85 ? 8.353 -8.814 -9.835 1.00 94.31 85 ALA A C 1
ATOM 693 O O . ALA A 1 85 ? 8.291 -9.964 -9.402 1.00 94.31 85 ALA A O 1
ATOM 694 N N . ILE A 1 86 ? 8.023 -7.753 -9.093 1.00 96.38 86 ILE A N 1
ATOM 695 C CA . ILE A 1 86 ? 7.525 -7.841 -7.719 1.00 96.38 86 ILE A CA 1
ATOM 696 C C . ILE A 1 86 ? 6.001 -7.755 -7.717 1.00 96.38 86 ILE A C 1
ATOM 698 O O . ILE A 1 86 ? 5.431 -6.727 -8.067 1.00 96.38 86 ILE A O 1
ATOM 702 N N . GLU A 1 87 ? 5.325 -8.801 -7.254 1.00 97.56 87 GLU A N 1
ATOM 703 C CA . GLU A 1 87 ? 3.882 -8.759 -7.014 1.00 97.56 87 GLU A CA 1
ATOM 704 C C . GLU A 1 87 ? 3.573 -8.334 -5.576 1.00 97.56 87 GLU A C 1
ATOM 706 O O . GLU A 1 87 ? 3.997 -8.982 -4.618 1.00 97.56 87 GLU A O 1
ATOM 711 N N . ILE A 1 88 ? 2.798 -7.260 -5.421 1.00 97.75 88 ILE A N 1
ATOM 712 C CA . ILE A 1 88 ? 2.401 -6.722 -4.118 1.00 97.75 88 ILE A CA 1
ATOM 713 C C . ILE A 1 88 ? 0.945 -7.096 -3.841 1.00 97.75 88 ILE A C 1
ATOM 715 O O . ILE A 1 88 ? 0.034 -6.611 -4.510 1.00 97.75 88 ILE A O 1
ATOM 719 N N . ASN A 1 89 ? 0.728 -7.938 -2.831 1.00 97.38 89 ASN A N 1
ATOM 720 C CA . ASN A 1 89 ? -0.596 -8.387 -2.407 1.00 97.38 89 ASN A CA 1
ATOM 721 C C . ASN A 1 89 ? -1.000 -7.724 -1.083 1.00 97.38 89 ASN A C 1
ATOM 723 O O . ASN A 1 89 ? -0.223 -7.731 -0.129 1.00 97.38 89 ASN A O 1
ATOM 727 N N . LEU A 1 90 ? -2.233 -7.228 -0.999 1.00 97.12 90 LEU A N 1
ATOM 728 C CA . LEU A 1 90 ? -2.865 -6.813 0.250 1.00 97.12 90 LEU A CA 1
ATOM 729 C C . LEU A 1 90 ? -3.738 -7.963 0.760 1.00 97.12 90 LEU A C 1
ATOM 731 O O . LEU A 1 90 ? -4.814 -8.217 0.221 1.00 97.12 90 LEU A O 1
ATOM 735 N N . ILE A 1 91 ? -3.252 -8.684 1.771 1.00 96.81 91 ILE A N 1
ATOM 736 C CA . ILE A 1 91 ? -3.885 -9.902 2.291 1.00 96.81 91 ILE A CA 1
ATOM 737 C C . ILE A 1 91 ? -4.405 -9.641 3.698 1.00 96.81 91 ILE A C 1
ATOM 739 O O . ILE A 1 91 ? -3.649 -9.232 4.576 1.00 96.81 91 ILE A O 1
ATOM 743 N N . TYR A 1 92 ? -5.691 -9.912 3.915 1.00 96.81 92 TYR A N 1
ATOM 744 C CA . TYR A 1 92 ? -6.292 -9.829 5.239 1.00 96.81 92 TYR A CA 1
ATOM 745 C C . TYR A 1 92 ? -6.171 -11.198 5.915 1.00 96.81 92 TYR A C 1
ATOM 747 O O . TYR A 1 92 ? -6.941 -12.125 5.639 1.00 96.81 92 TYR A O 1
ATOM 755 N N . ASP A 1 93 ? -5.156 -11.348 6.760 1.00 95.75 93 ASP A N 1
ATOM 756 C CA . ASP A 1 93 ? -4.882 -12.582 7.493 1.00 95.75 93 ASP A CA 1
ATOM 757 C C . ASP A 1 93 ? -5.390 -12.522 8.945 1.00 95.75 93 ASP A C 1
ATOM 759 O O . ASP A 1 93 ? -6.015 -11.554 9.389 1.00 95.75 93 ASP A O 1
ATOM 763 N N . TYR A 1 94 ? -5.098 -13.578 9.703 1.00 96.19 94 TYR A N 1
ATOM 764 C CA . TYR A 1 94 ? -5.477 -13.686 11.110 1.00 96.19 94 TYR A CA 1
ATOM 765 C C . TYR A 1 94 ? -4.878 -12.574 11.990 1.00 96.19 94 TYR A C 1
ATOM 767 O O . TYR A 1 94 ? -5.432 -12.269 13.045 1.00 96.19 94 TYR A O 1
ATOM 775 N N . ARG A 1 95 ? -3.749 -11.965 11.595 1.00 95.69 95 ARG A N 1
ATOM 776 C CA . ARG A 1 95 ? -3.108 -10.884 12.355 1.00 95.69 95 ARG A CA 1
ATOM 777 C C . ARG A 1 95 ? -3.923 -9.613 12.217 1.00 95.69 95 ARG A C 1
ATOM 779 O O . ARG A 1 95 ? -4.154 -8.939 13.218 1.00 95.69 95 ARG A O 1
ATOM 786 N N . GLN A 1 96 ? -4.378 -9.317 11.000 1.00 96.12 96 GLN A N 1
ATOM 787 C CA . GLN A 1 96 ? -5.272 -8.192 10.759 1.00 96.12 96 GLN A CA 1
ATOM 788 C C . GLN A 1 96 ? -6.613 -8.407 11.473 1.00 96.12 96 GLN A C 1
ATOM 790 O O . GLN A 1 96 ? -7.065 -7.516 12.192 1.00 96.12 96 GLN A O 1
ATOM 795 N N . GLU A 1 97 ? -7.176 -9.617 11.387 1.00 95.75 97 GLU A N 1
ATOM 796 C CA . GLU A 1 97 ? -8.407 -9.977 12.100 1.00 95.75 97 GLU A CA 1
ATOM 797 C C . GLU A 1 97 ? -8.273 -9.798 13.619 1.00 95.75 97 GLU A C 1
ATOM 799 O O . GLU A 1 97 ? -9.145 -9.217 14.269 1.00 95.75 97 GLU A O 1
ATOM 804 N N . ALA A 1 98 ? -7.168 -10.271 14.201 1.00 96.44 98 ALA A N 1
ATOM 805 C CA . ALA A 1 98 ? -6.893 -10.112 15.623 1.00 96.44 98 ALA A CA 1
ATOM 806 C C . ALA A 1 98 ? -6.759 -8.633 16.011 1.00 96.44 98 ALA A C 1
ATOM 808 O O . ALA A 1 98 ? -7.325 -8.213 17.020 1.00 96.44 98 ALA A O 1
ATOM 809 N N . SER A 1 99 ? -6.064 -7.834 15.198 1.00 95.75 99 SER A N 1
ATOM 810 C CA . SER A 1 99 ? -5.906 -6.393 15.420 1.00 95.75 99 SER A CA 1
ATOM 811 C C . SER A 1 99 ? -7.250 -5.664 15.415 1.00 95.75 99 SER A C 1
ATOM 813 O O . SER A 1 99 ? -7.516 -4.836 16.287 1.00 95.75 99 SER A O 1
ATOM 815 N N . ASP A 1 100 ? -8.133 -6.001 14.477 1.00 95.06 100 ASP A N 1
ATOM 816 C CA . ASP A 1 100 ? -9.445 -5.365 14.374 1.00 95.06 100 ASP A CA 1
ATOM 817 C C . ASP A 1 100 ? -10.377 -5.793 15.517 1.00 95.06 100 ASP A C 1
ATOM 819 O O . ASP A 1 100 ? -11.069 -4.948 16.091 1.00 95.06 100 ASP A O 1
ATOM 823 N N . LYS A 1 101 ? -10.320 -7.061 15.950 1.00 94.75 101 LYS A N 1
ATOM 824 C CA . LYS A 1 101 ? -11.006 -7.519 17.173 1.00 94.75 101 LYS A CA 1
ATOM 825 C C . LYS A 1 101 ? -10.512 -6.778 18.417 1.00 94.75 101 LYS A C 1
ATOM 827 O O . LYS A 1 101 ? -11.328 -6.344 19.229 1.00 94.75 101 LYS A O 1
ATOM 832 N N . LEU A 1 102 ? -9.199 -6.595 18.561 1.00 95.38 102 LEU A N 1
ATOM 833 C CA . LEU A 1 102 ? -8.617 -5.852 19.684 1.00 95.38 102 LEU A CA 1
ATOM 834 C C . LEU A 1 102 ? -9.061 -4.386 19.687 1.00 95.38 102 LEU A C 1
ATOM 836 O O . LEU A 1 102 ? -9.463 -3.877 20.731 1.00 95.38 102 LEU A O 1
ATOM 840 N N . LYS A 1 103 ? -9.071 -3.719 18.526 1.00 94.06 103 LYS A N 1
ATOM 841 C CA . LYS A 1 103 ? -9.604 -2.352 18.403 1.00 94.06 103 LYS A CA 1
ATOM 842 C C . LYS A 1 103 ? -11.065 -2.275 18.838 1.00 94.06 103 LYS A C 1
ATOM 844 O O . LYS A 1 103 ? -11.418 -1.406 19.629 1.00 94.06 103 LYS A O 1
ATOM 849 N N . GLN A 1 104 ? -11.907 -3.199 18.370 1.00 94.00 104 GLN A N 1
ATOM 850 C CA . GLN A 1 104 ? -13.320 -3.249 18.759 1.00 94.00 104 GLN A CA 1
ATOM 851 C C . GLN A 1 104 ? -13.510 -3.442 20.268 1.00 94.00 104 GLN A C 1
ATOM 853 O O . GLN A 1 104 ? -14.395 -2.820 20.855 1.00 94.00 104 GLN A O 1
ATOM 858 N N . LEU A 1 105 ? -12.695 -4.290 20.901 1.00 94.62 105 LEU A N 1
ATOM 859 C CA . LEU A 1 105 ? -12.726 -4.480 22.351 1.00 94.62 105 LEU A CA 1
ATOM 860 C C . LEU A 1 105 ? -12.319 -3.204 23.093 1.00 94.62 105 LEU A C 1
ATOM 862 O O . LEU A 1 105 ? -13.037 -2.794 24.003 1.00 94.62 105 LEU A O 1
ATOM 866 N N . ASN A 1 106 ? -11.241 -2.543 22.666 1.00 93.50 106 ASN A N 1
ATOM 867 C CA . ASN A 1 106 ? -10.795 -1.284 23.266 1.00 93.50 106 ASN A CA 1
ATOM 868 C C . ASN A 1 106 ? -11.877 -0.199 23.182 1.00 93.50 106 ASN A C 1
ATOM 870 O O . ASN A 1 106 ? -12.198 0.405 24.199 1.00 93.50 106 ASN A O 1
ATOM 874 N N . TYR A 1 107 ? -12.537 -0.034 22.029 1.00 93.38 107 TYR A N 1
ATOM 875 C CA . TYR A 1 107 ? -13.649 0.917 21.901 1.00 93.38 107 TYR A CA 1
ATOM 876 C C . TYR A 1 107 ? -14.799 0.636 22.879 1.00 93.38 107 TYR A C 1
ATOM 878 O O . TYR A 1 107 ? -15.382 1.562 23.443 1.00 93.38 107 TYR A O 1
ATOM 886 N N . LYS A 1 108 ? -15.142 -0.639 23.109 1.00 93.00 108 LYS A N 1
ATOM 887 C CA . LYS A 1 108 ? -16.184 -1.010 24.083 1.00 93.00 108 LYS A CA 1
ATOM 888 C C . LYS A 1 108 ? -15.761 -0.707 25.519 1.00 93.00 108 LYS A C 1
ATOM 890 O O . LYS A 1 108 ? -16.590 -0.243 26.304 1.00 93.00 108 LYS A O 1
ATOM 895 N N . ILE A 1 109 ? -14.500 -0.975 25.856 1.00 94.25 109 ILE A N 1
ATOM 896 C CA . ILE A 1 109 ? -13.936 -0.684 27.179 1.00 94.25 109 ILE A CA 1
ATOM 897 C C . ILE A 1 109 ? -13.972 0.823 27.439 1.00 94.25 109 ILE A C 1
ATOM 899 O O . ILE A 1 109 ? -14.487 1.238 28.477 1.00 94.25 109 ILE A O 1
ATOM 903 N N . ASP A 1 110 ? -13.517 1.629 26.481 1.00 93.06 110 ASP A N 1
ATOM 904 C CA . ASP A 1 110 ? -13.494 3.087 26.604 1.00 93.06 110 ASP A CA 1
ATOM 905 C C . ASP A 1 110 ? -14.907 3.657 26.793 1.00 93.06 110 ASP A C 1
ATOM 907 O O . ASP A 1 110 ? -15.148 4.397 27.745 1.00 93.06 110 ASP A O 1
ATOM 911 N N . ASN A 1 111 ? -15.881 3.226 25.984 1.00 93.00 111 ASN A N 1
ATOM 912 C CA . ASN A 1 111 ? -17.275 3.669 26.121 1.00 93.00 111 ASN A CA 1
ATOM 913 C C . ASN A 1 111 ? -17.901 3.277 27.471 1.00 93.00 111 ASN A C 1
ATOM 915 O O . ASN A 1 111 ? -18.660 4.049 28.066 1.00 93.00 111 ASN A O 1
ATOM 919 N N . THR A 1 112 ? -17.589 2.073 27.961 1.00 92.81 112 THR A N 1
ATOM 920 C CA . THR A 1 112 ? -18.071 1.598 29.267 1.00 92.81 112 THR A CA 1
ATOM 921 C C . THR A 1 112 ? -17.475 2.435 30.393 1.00 92.81 112 THR A C 1
ATOM 923 O O . THR A 1 112 ? -18.193 2.835 31.308 1.00 92.81 112 THR A O 1
ATOM 926 N N . LYS A 1 113 ? -16.178 2.749 30.304 1.00 94.50 113 LYS A N 1
ATOM 927 C CA . LYS A 1 113 ? -15.494 3.613 31.265 1.00 94.50 113 LYS A CA 1
ATOM 928 C C . LYS A 1 113 ? -16.110 5.009 31.292 1.00 94.50 113 LYS A C 1
ATOM 930 O O . LYS A 1 113 ? -16.438 5.485 32.371 1.00 94.50 113 LYS A O 1
ATOM 935 N N . THR A 1 114 ? -16.330 5.630 30.134 1.00 95.12 114 THR A N 1
ATOM 936 C CA . THR A 1 114 ? -16.986 6.944 30.055 1.00 95.12 114 THR A CA 1
ATOM 937 C C . THR A 1 114 ? -18.369 6.923 30.705 1.00 95.12 114 THR A C 1
ATOM 939 O O . THR A 1 114 ? -18.661 7.773 31.537 1.00 95.12 114 THR A O 1
ATOM 942 N N . SER A 1 115 ? -19.184 5.902 30.417 1.00 93.81 115 SER A N 1
ATOM 943 C CA . SER A 1 115 ? -20.524 5.773 31.014 1.00 93.81 115 SER A CA 1
ATOM 944 C C . SER A 1 115 ? -20.482 5.611 32.539 1.00 93.81 115 SER A C 1
ATOM 946 O O . SER A 1 115 ? -21.343 6.135 33.245 1.00 93.81 115 SER A O 1
ATOM 948 N N . TYR A 1 116 ? -19.490 4.881 33.056 1.00 94.88 116 TYR A N 1
ATOM 949 C CA . TYR A 1 116 ? -19.289 4.712 34.494 1.00 94.88 116 TYR A CA 1
ATOM 950 C C . TYR A 1 116 ? -18.895 6.028 35.175 1.00 94.88 116 TYR A C 1
ATOM 952 O O . TYR A 1 116 ? -19.467 6.368 36.211 1.00 94.88 116 TYR A O 1
ATOM 960 N N . GLU A 1 117 ? -17.965 6.786 34.588 1.00 96.31 117 GLU A N 1
ATOM 961 C CA . GLU A 1 117 ? -17.563 8.088 35.134 1.00 96.31 117 GLU A CA 1
ATOM 962 C C . GLU A 1 117 ? -18.721 9.096 35.107 1.00 96.31 117 GLU A C 1
ATOM 964 O O . GLU A 1 117 ? -18.957 9.785 36.098 1.00 96.31 117 GLU A O 1
ATOM 969 N N . ASP A 1 118 ? -19.523 9.117 34.038 1.00 96.06 118 ASP A N 1
ATOM 970 C CA . ASP A 1 118 ? -20.718 9.965 33.959 1.00 96.06 118 ASP A CA 1
ATOM 971 C C . ASP A 1 118 ? -21.744 9.620 35.050 1.00 96.06 118 ASP A C 1
ATOM 973 O O . ASP A 1 118 ? -22.351 10.510 35.657 1.00 96.06 118 ASP A O 1
ATOM 977 N N . LEU A 1 119 ? -21.949 8.325 35.324 1.00 95.94 119 LEU A N 1
ATOM 978 C CA . LEU A 1 119 ? -22.843 7.878 36.392 1.00 95.94 119 LEU A CA 1
ATOM 979 C C . LEU A 1 119 ? -22.309 8.280 37.772 1.00 95.94 119 LEU A C 1
ATOM 981 O O . LEU A 1 119 ? -23.080 8.735 38.618 1.00 95.94 119 LEU A O 1
ATOM 985 N N . LYS A 1 120 ? -20.999 8.148 37.990 1.00 95.69 120 LYS A N 1
ATOM 986 C CA . LYS A 1 120 ? -20.340 8.540 39.236 1.00 95.69 120 LYS A CA 1
ATOM 987 C C . LYS A 1 120 ? -20.513 10.035 39.514 1.00 95.69 120 LYS A C 1
ATOM 989 O O . LYS A 1 120 ? -20.957 10.392 40.601 1.00 95.69 120 LYS A O 1
ATOM 994 N N . VAL A 1 121 ? -20.269 10.890 38.519 1.00 96.50 121 VAL A N 1
ATOM 995 C CA . VAL A 1 121 ? -20.464 12.347 38.637 1.00 96.50 121 VAL A CA 1
ATOM 996 C C . VAL A 1 121 ? -21.917 12.687 38.982 1.00 96.50 121 VAL A C 1
ATOM 998 O O . VAL A 1 121 ? -22.178 13.532 39.838 1.00 96.50 121 VAL A O 1
ATOM 1001 N N . ARG A 1 122 ? -22.894 12.008 38.365 1.00 94.00 122 ARG A N 1
ATOM 1002 C CA . ARG A 1 122 ? -24.317 12.205 38.698 1.00 94.00 122 ARG A CA 1
ATOM 1003 C C . ARG A 1 122 ? -24.628 11.852 40.150 1.00 94.00 122 ARG A C 1
ATOM 1005 O O . ARG A 1 122 ? -25.375 12.584 40.793 1.00 94.00 122 ARG A O 1
ATOM 1012 N N . LEU A 1 123 ? -24.073 10.753 40.660 1.00 94.75 123 LEU A N 1
ATOM 1013 C CA . LEU A 1 123 ? -24.259 10.348 42.055 1.00 94.75 123 LEU A CA 1
ATOM 1014 C C . LEU A 1 123 ? -23.643 11.360 43.026 1.00 94.75 123 LEU A C 1
ATOM 1016 O O . LEU A 1 123 ? -24.299 11.738 43.993 1.00 94.75 123 LEU A O 1
ATOM 1020 N N . GLU A 1 124 ? -22.430 11.840 42.746 1.00 95.19 124 GLU A N 1
ATOM 1021 C CA . GLU A 1 124 ? -21.755 12.861 43.561 1.00 95.19 124 GLU A CA 1
ATOM 1022 C C . GLU A 1 124 ? -22.559 14.172 43.616 1.00 95.19 124 GLU A C 1
ATOM 1024 O O . GLU A 1 124 ? -22.725 14.759 44.691 1.00 95.19 124 GLU A O 1
ATOM 1029 N N . ASN A 1 125 ? -23.137 14.593 42.487 1.00 95.00 125 ASN A N 1
ATOM 1030 C CA . ASN A 1 125 ? -24.003 15.773 42.427 1.00 95.00 125 ASN A CA 1
ATOM 1031 C C . ASN A 1 125 ? -25.279 15.590 43.262 1.00 95.00 125 ASN A C 1
ATOM 1033 O O . ASN A 1 125 ? -25.586 16.437 44.098 1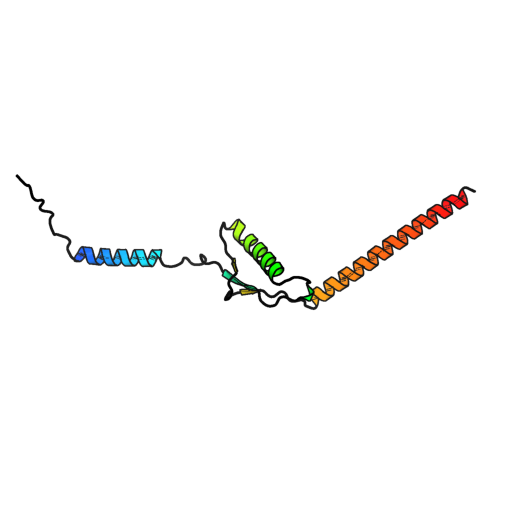.00 95.00 125 ASN A O 1
ATOM 1037 N N . LEU A 1 126 ? -25.987 14.466 43.097 1.00 94.88 126 LEU A N 1
ATOM 1038 C CA . LEU A 1 126 ? -27.206 14.168 43.864 1.00 94.88 126 LEU A CA 1
ATOM 1039 C C . LEU A 1 126 ? -26.936 14.085 45.371 1.00 94.88 126 LEU A C 1
ATOM 1041 O O . LEU A 1 126 ? -27.732 14.565 46.177 1.00 94.88 126 LEU A O 1
ATOM 1045 N N . GLN A 1 127 ? -25.808 13.494 45.765 1.00 92.88 127 GLN A N 1
ATOM 1046 C CA . GLN A 1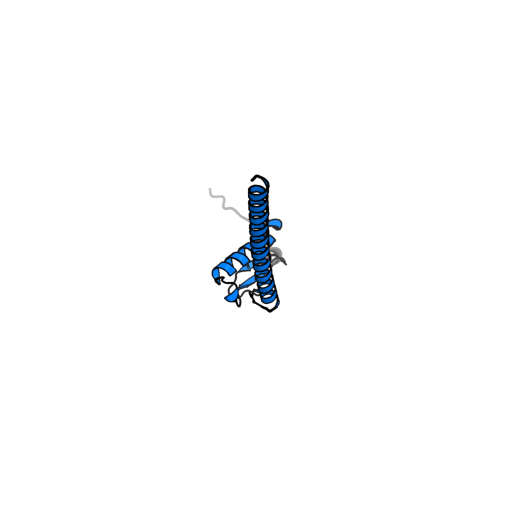 127 ? -25.407 13.415 47.166 1.00 92.88 127 GLN A CA 1
ATOM 1047 C C . GLN A 1 127 ? -25.102 14.805 47.741 1.00 92.88 127 GLN A C 1
ATOM 1049 O O . GLN A 1 127 ? -25.470 15.097 48.879 1.00 92.88 127 GLN A O 1
ATOM 1054 N N . THR A 1 128 ? -24.469 15.675 46.952 1.00 92.56 128 THR A N 1
ATOM 1055 C CA . THR A 1 128 ? -24.204 17.066 47.343 1.00 92.56 128 THR A CA 1
ATOM 1056 C C . THR A 1 128 ? -25.503 17.854 47.514 1.00 92.56 128 THR A C 1
ATOM 1058 O O . THR A 1 128 ? -25.661 18.531 48.526 1.00 92.56 128 THR A O 1
ATOM 1061 N N . GLU A 1 129 ? -26.456 17.724 46.585 1.00 90.12 129 GLU A N 1
ATOM 1062 C CA . GLU A 1 129 ? -27.783 18.351 46.691 1.00 90.12 129 GLU A CA 1
ATOM 1063 C C . GLU A 1 129 ? -28.555 17.875 47.927 1.00 90.12 129 GLU A C 1
ATOM 1065 O O . GLU A 1 129 ? -29.182 18.680 48.615 1.00 90.12 129 GLU A O 1
ATOM 1070 N N . TYR A 1 130 ? -28.507 16.572 48.222 1.00 90.44 130 TYR A N 1
ATOM 1071 C CA . TYR A 1 130 ? -29.160 16.001 49.398 1.00 90.44 130 TYR A CA 1
ATOM 1072 C C . TYR A 1 130 ? -28.564 16.547 50.700 1.00 90.44 130 TYR A C 1
ATOM 1074 O O . TYR A 1 130 ? -29.309 16.954 51.581 1.00 90.44 130 TYR A O 1
ATOM 1082 N N . ASN A 1 131 ? -27.234 16.604 50.806 1.00 87.31 131 ASN A N 1
ATOM 1083 C CA . ASN A 1 131 ? -26.540 17.059 52.015 1.00 87.31 131 ASN A CA 1
ATOM 1084 C C . ASN A 1 131 ? -26.659 18.575 52.277 1.00 87.31 131 ASN A C 1
ATOM 1086 O O . ASN A 1 131 ? -26.290 19.032 53.357 1.00 87.31 131 ASN A O 1
ATOM 1090 N N . GLN A 1 132 ? -27.103 19.361 51.292 1.00 78.06 132 GLN A N 1
ATOM 1091 C CA . GLN A 1 132 ? -27.341 20.805 51.426 1.00 78.06 132 GLN A CA 1
ATOM 1092 C C . GLN A 1 132 ? -28.763 21.153 51.903 1.00 78.06 132 GLN A C 1
ATOM 1094 O O . GLN A 1 132 ? -29.026 22.322 52.191 1.00 78.06 132 GLN A O 1
ATOM 1099 N N . LYS A 1 133 ? -29.670 20.172 51.973 1.00 54.91 133 LYS A N 1
ATOM 1100 C CA . LYS A 1 133 ? -31.011 20.302 52.560 1.00 54.91 133 LYS A CA 1
ATOM 1101 C C . LYS A 1 133 ? -31.031 19.815 54.003 1.00 54.91 133 LYS A C 1
ATOM 1103 O O . LYS A 1 133 ? -31.822 20.404 54.771 1.00 54.91 133 LYS A O 1
#

Foldseek 3Di:
DDDDDDDDPPPPVVNVVVVVVVVVVVVVVVPPDDPQPDAQEEEEDAEDCVVVDDSVRVVVVVVVVQVVVCVVVVGRNYYYDHPGPHYDHHDCDVVNVVVVVVVVVVVVVVVVVVVVVVVVVVVVVVVVVVVVD

Radius of gyration: 36.63 Å; chains: 1; bounding box: 78×46×114 Å